Protein AF-A0A914RJF6-F1 (afdb_monomer_lite)

InterPro domains:
  IPR000718 Peptidase M13 [PS51885] (1-70)
  IPR008753 Peptidase M13, N-terminal domain [PF05649] (1-41)
  IPR024079 Metallopeptidase, catalytic domain superfamily [G3DSA:3.40.390.10] (1-41)
  IPR042089 Peptidase M13, domain 2 [G3DSA:1.10.1380.10] (42-59)

Structure (mmCIF, N/CA/C/O backbone):
data_AF-A0A914RJF6-F1
#
_entry.id   AF-A0A914RJF6-F1
#
loop_
_atom_site.group_PDB
_atom_site.id
_atom_site.type_symbol
_atom_site.label_atom_id
_atom_site.label_alt_id
_atom_site.label_comp_id
_atom_site.label_asym_id
_atom_site.label_entity_id
_atom_site.label_seq_id
_atom_site.pdbx_PDB_ins_code
_atom_site.Cartn_x
_atom_site.Cartn_y
_atom_site.Cartn_z
_atom_site.occupancy
_atom_site.B_iso_or_equiv
_atom_site.auth_seq_id
_atom_site.auth_comp_id
_atom_site.auth_asym_id
_atom_site.auth_atom_id
_atom_site.pdbx_PDB_model_num
ATOM 1 N N . MET A 1 1 ? -9.151 -8.485 -6.915 1.00 83.31 1 MET A N 1
ATOM 2 C CA . MET A 1 1 ? -9.422 -7.119 -7.426 1.00 83.31 1 MET A CA 1
ATOM 3 C C . MET A 1 1 ? -8.261 -6.163 -7.166 1.00 83.31 1 MET A C 1
ATOM 5 O O . MET A 1 1 ? -7.628 -5.744 -8.124 1.00 83.31 1 MET A O 1
ATOM 9 N N . ILE A 1 2 ? -7.949 -5.798 -5.912 1.00 86.56 2 ILE A N 1
ATOM 10 C CA . ILE A 1 2 ? -6.817 -4.886 -5.631 1.00 86.56 2 ILE A CA 1
ATOM 11 C C . ILE A 1 2 ? -5.468 -5.544 -5.947 1.00 86.56 2 ILE A C 1
ATOM 13 O O . ILE A 1 2 ? -4.591 -4.905 -6.522 1.00 86.56 2 ILE A O 1
ATOM 17 N N . ASP A 1 3 ? -5.327 -6.840 -5.683 1.00 86.88 3 ASP A N 1
ATOM 18 C CA . ASP A 1 3 ? -4.119 -7.583 -6.059 1.00 86.88 3 ASP A CA 1
ATOM 19 C C . ASP A 1 3 ? -3.910 -7.648 -7.579 1.00 86.88 3 ASP A C 1
ATOM 21 O O . ASP A 1 3 ? -2.773 -7.584 -8.055 1.00 86.88 3 ASP A O 1
ATOM 25 N N . ASP A 1 4 ? -5.002 -7.702 -8.347 1.00 89.50 4 ASP A N 1
ATOM 26 C CA . ASP A 1 4 ? -4.967 -7.675 -9.812 1.00 89.50 4 ASP A CA 1
ATOM 27 C C . ASP A 1 4 ? -4.499 -6.304 -10.314 1.00 89.50 4 ASP A C 1
ATOM 29 O O . ASP A 1 4 ? -3.659 -6.228 -11.209 1.00 89.50 4 ASP A O 1
ATOM 33 N N . LEU A 1 5 ? -4.963 -5.218 -9.681 1.00 90.00 5 LEU A N 1
ATOM 34 C CA . LEU A 1 5 ? -4.509 -3.852 -9.958 1.00 90.00 5 LEU A CA 1
ATOM 35 C C . LEU A 1 5 ? -3.008 -3.692 -9.669 1.00 90.00 5 LEU A C 1
ATOM 37 O O . LEU A 1 5 ? -2.263 -3.194 -10.514 1.00 90.00 5 LEU A O 1
ATOM 41 N N . HIS A 1 6 ? -2.545 -4.149 -8.502 1.00 90.06 6 HIS A N 1
ATOM 42 C CA . HIS A 1 6 ? -1.122 -4.119 -8.149 1.00 90.06 6 HIS A CA 1
ATOM 43 C C . HIS A 1 6 ? -0.278 -4.938 -9.124 1.00 90.06 6 HIS A C 1
ATOM 45 O O . HIS A 1 6 ? 0.839 -4.555 -9.468 1.00 90.06 6 HIS A O 1
ATOM 51 N N . THR A 1 7 ? -0.808 -6.065 -9.596 1.00 91.25 7 THR A N 1
ATOM 52 C CA . THR A 1 7 ? -0.138 -6.907 -10.589 1.00 91.25 7 THR A CA 1
ATOM 53 C C . THR A 1 7 ? -0.055 -6.208 -11.940 1.00 91.25 7 THR A C 1
ATOM 55 O O . THR A 1 7 ? 1.041 -6.101 -12.484 1.00 91.25 7 THR A O 1
ATOM 58 N N . ALA A 1 8 ? -1.155 -5.635 -12.429 1.00 93.19 8 ALA A N 1
ATOM 59 C CA . ALA A 1 8 ? -1.176 -4.865 -13.669 1.00 93.19 8 ALA A CA 1
ATOM 60 C C . ALA A 1 8 ? -0.206 -3.670 -13.628 1.00 93.19 8 ALA A C 1
ATOM 62 O O . ALA A 1 8 ? 0.530 -3.433 -14.586 1.00 93.19 8 ALA A O 1
ATOM 63 N N . PHE A 1 9 ? -0.135 -2.957 -12.499 1.00 90.88 9 PHE A N 1
ATOM 64 C CA . PHE A 1 9 ? 0.822 -1.867 -12.304 1.00 90.88 9 PHE A CA 1
ATOM 65 C C . PHE A 1 9 ? 2.277 -2.349 -12.397 1.00 90.88 9 PHE A C 1
ATOM 67 O O . PHE A 1 9 ? 3.089 -1.741 -13.095 1.00 90.88 9 PHE A O 1
ATOM 74 N N . ARG A 1 10 ? 2.620 -3.461 -11.734 1.00 92.88 10 ARG A N 1
ATOM 75 C CA . ARG A 1 10 ? 3.976 -4.033 -11.794 1.00 92.88 10 ARG A CA 1
ATOM 76 C C . ARG A 1 10 ? 4.355 -4.465 -13.210 1.00 92.88 10 ARG A C 1
ATOM 78 O O . ARG A 1 10 ? 5.486 -4.215 -13.620 1.00 92.88 10 ARG A O 1
ATOM 85 N N . GLU A 1 11 ? 3.429 -5.064 -13.955 1.00 93.81 11 GLU A N 1
ATOM 86 C CA . GLU A 1 11 ? 3.649 -5.442 -15.357 1.00 93.81 11 GLU A CA 1
ATOM 87 C C . GLU A 1 11 ? 3.870 -4.218 -16.254 1.00 93.81 11 GLU A C 1
ATOM 89 O O . GLU A 1 11 ? 4.802 -4.194 -17.057 1.00 93.81 11 GLU A O 1
ATOM 94 N N . MET A 1 12 ? 3.095 -3.150 -16.054 1.00 93.88 12 MET A N 1
ATOM 95 C CA . MET A 1 12 ? 3.291 -1.882 -16.762 1.00 93.88 12 MET A CA 1
ATOM 96 C C . MET A 1 12 ? 4.681 -1.284 -16.494 1.00 93.88 12 MET A C 1
ATOM 98 O O . MET A 1 12 ? 5.353 -0.832 -17.419 1.00 93.88 12 MET A O 1
ATOM 102 N N . VAL A 1 13 ? 5.145 -1.310 -15.240 1.00 93.50 13 VAL A N 1
ATOM 103 C CA . VAL A 1 13 ? 6.484 -0.818 -14.870 1.00 93.50 13 VAL A CA 1
ATOM 104 C C . VAL A 1 13 ? 7.593 -1.691 -15.467 1.00 93.50 13 VAL A C 1
ATOM 106 O O . VAL A 1 13 ? 8.607 -1.163 -15.925 1.00 93.50 13 VAL A O 1
ATOM 109 N N . ARG A 1 14 ? 7.416 -3.018 -15.506 1.00 92.31 14 ARG A N 1
ATOM 110 C CA . ARG A 1 14 ? 8.382 -3.948 -16.119 1.00 92.31 14 ARG A CA 1
ATOM 111 C C . ARG A 1 14 ? 8.560 -3.676 -17.612 1.00 92.31 14 ARG A C 1
ATOM 113 O O . ARG A 1 14 ? 9.699 -3.546 -18.067 1.00 92.31 14 ARG A O 1
ATOM 120 N N . ASN A 1 15 ? 7.450 -3.501 -18.323 1.00 93.69 15 ASN A N 1
ATOM 121 C CA . ASN A 1 15 ? 7.406 -3.327 -19.779 1.00 93.69 15 ASN A CA 1
ATOM 122 C C . ASN A 1 15 ? 7.647 -1.879 -20.243 1.00 93.69 15 ASN A C 1
ATOM 124 O O . ASN A 1 15 ? 7.557 -1.586 -21.428 1.00 93.69 15 ASN A O 1
ATOM 128 N N . SER A 1 16 ? 7.931 -0.958 -19.322 1.00 91.38 16 SER A N 1
ATOM 129 C CA . SER A 1 16 ? 8.179 0.446 -19.644 1.00 91.38 16 SER A CA 1
ATOM 130 C C . SER A 1 16 ? 9.574 0.660 -20.241 1.00 91.38 16 SER A C 1
ATOM 132 O O . SER A 1 16 ? 10.570 0.474 -19.550 1.00 91.38 16 SER A O 1
ATOM 134 N N . ASP A 1 17 ? 9.682 1.112 -21.486 1.00 92.06 17 ASP A N 1
ATOM 135 C CA . ASP A 1 17 ? 10.990 1.360 -22.119 1.00 92.06 17 ASP A CA 1
ATOM 136 C C . ASP A 1 17 ? 11.648 2.682 -21.690 1.00 92.06 17 ASP A C 1
ATOM 138 O O . ASP A 1 17 ? 12.848 2.873 -21.867 1.00 92.06 17 ASP A O 1
ATOM 142 N N . TRP A 1 18 ? 10.884 3.602 -21.093 1.00 93.69 18 TRP A N 1
ATOM 143 C CA . TRP A 1 18 ? 11.382 4.927 -20.707 1.00 93.69 18 TRP A CA 1
ATOM 144 C C . TRP A 1 18 ? 12.070 4.948 -19.331 1.00 93.69 18 TRP A C 1
ATOM 146 O O . TRP A 1 18 ? 12.694 5.945 -18.969 1.00 93.69 18 TRP A O 1
ATOM 156 N N . MET A 1 19 ? 11.960 3.867 -18.550 1.00 92.50 19 MET A N 1
ATOM 157 C CA . MET A 1 19 ? 12.550 3.758 -17.213 1.00 92.50 19 MET A CA 1
ATOM 158 C C . MET A 1 19 ? 13.824 2.915 -17.227 1.00 92.50 19 MET A C 1
ATOM 160 O O . MET A 1 19 ? 13.827 1.789 -17.720 1.00 92.50 19 MET A O 1
ATOM 164 N N . ASP A 1 20 ? 14.877 3.411 -16.575 1.00 93.50 20 ASP A N 1
ATOM 165 C CA . ASP A 1 20 ? 16.061 2.599 -16.297 1.00 93.50 20 ASP A CA 1
ATOM 166 C C . ASP A 1 20 ? 15.729 1.422 -15.366 1.00 93.50 20 ASP A C 1
ATOM 168 O O . ASP A 1 20 ? 14.850 1.503 -14.497 1.00 93.50 20 ASP A O 1
ATOM 172 N N . ASN A 1 21 ? 16.471 0.326 -15.518 1.00 93.06 21 ASN A N 1
ATOM 173 C CA . ASN A 1 21 ? 16.237 -0.913 -14.788 1.00 93.06 21 ASN A CA 1
ATOM 174 C C . ASN A 1 21 ? 16.329 -0.731 -13.260 1.00 93.06 21 ASN A C 1
ATOM 176 O O . ASN A 1 21 ? 15.563 -1.343 -12.510 1.00 93.06 21 ASN A O 1
ATOM 180 N N . ARG A 1 22 ? 17.201 0.168 -12.780 1.00 93.62 22 ARG A N 1
ATOM 181 C CA . ARG A 1 22 ? 17.295 0.507 -11.353 1.00 93.62 22 ARG A CA 1
ATOM 182 C C . ARG A 1 22 ? 16.012 1.163 -10.848 1.00 93.62 22 ARG A C 1
ATOM 184 O O . ARG A 1 22 ? 15.506 0.805 -9.784 1.00 93.62 22 ARG A O 1
ATOM 191 N N . THR A 1 23 ? 15.467 2.102 -11.613 1.00 93.31 23 THR A N 1
ATOM 192 C CA . THR A 1 23 ? 14.238 2.825 -11.261 1.00 93.31 23 THR A CA 1
ATOM 193 C C . THR A 1 23 ? 13.024 1.897 -11.300 1.00 93.31 23 THR A C 1
ATOM 195 O O . THR A 1 23 ? 12.176 1.971 -10.410 1.00 93.31 23 THR A O 1
ATOM 198 N N . LYS A 1 24 ? 12.969 0.965 -12.265 1.00 94.00 24 LYS A N 1
ATOM 199 C CA . LYS A 1 24 ? 11.941 -0.090 -12.313 1.00 94.00 24 LYS A CA 1
ATOM 200 C C . LYS A 1 24 ? 11.945 -0.941 -11.048 1.00 94.00 24 LYS A C 1
ATOM 202 O O . LYS A 1 24 ? 10.889 -1.174 -10.466 1.00 94.00 24 LYS A O 1
ATOM 207 N N . HIS A 1 25 ? 13.123 -1.371 -10.597 1.00 93.88 25 HIS A N 1
ATOM 208 C CA . HIS A 1 25 ? 13.246 -2.183 -9.390 1.00 93.88 25 HIS A CA 1
ATOM 209 C C . HIS A 1 25 ? 12.711 -1.447 -8.152 1.00 93.88 25 HIS A C 1
ATOM 211 O O . HIS A 1 25 ? 11.878 -1.988 -7.429 1.00 93.88 25 HIS A O 1
ATOM 217 N N . ILE A 1 26 ? 13.096 -0.180 -7.965 1.00 94.50 26 ILE A N 1
ATOM 218 C CA . ILE A 1 26 ? 12.615 0.649 -6.847 1.00 94.50 26 ILE A CA 1
ATOM 219 C C . ILE A 1 26 ? 11.093 0.833 -6.903 1.00 94.50 26 ILE A C 1
ATOM 221 O O . ILE A 1 26 ? 10.422 0.741 -5.877 1.00 94.50 26 ILE A O 1
ATOM 225 N N . ALA A 1 27 ? 10.530 1.074 -8.088 1.00 91.69 27 ALA A N 1
ATOM 226 C CA . ALA A 1 27 ? 9.088 1.231 -8.259 1.00 91.69 27 ALA A CA 1
ATOM 227 C C . ALA A 1 27 ? 8.314 -0.059 -7.924 1.00 91.69 27 ALA A C 1
ATOM 229 O O . ALA A 1 27 ? 7.256 0.007 -7.297 1.00 91.69 27 ALA A O 1
ATOM 230 N N . ILE A 1 28 ? 8.855 -1.230 -8.278 1.00 92.88 28 ILE A N 1
ATOM 231 C CA . ILE A 1 28 ? 8.268 -2.531 -7.927 1.00 92.88 28 ILE A CA 1
ATOM 232 C C . ILE A 1 28 ? 8.329 -2.771 -6.416 1.00 92.88 28 ILE A C 1
ATOM 234 O O . ILE A 1 28 ? 7.323 -3.163 -5.828 1.00 92.88 28 ILE A O 1
ATOM 238 N N . GLU A 1 29 ? 9.471 -2.515 -5.775 1.00 93.19 29 GLU A N 1
ATOM 239 C CA . GLU A 1 29 ? 9.609 -2.667 -4.321 1.00 93.19 29 GLU A CA 1
ATOM 240 C C . GLU A 1 29 ? 8.677 -1.712 -3.568 1.00 93.19 29 GLU A C 1
ATOM 242 O O . GLU A 1 29 ? 7.982 -2.118 -2.637 1.00 93.19 29 GLU A O 1
ATOM 247 N N . LYS A 1 30 ? 8.557 -0.465 -4.041 1.00 91.69 30 LYS A N 1
ATOM 248 C CA . LYS A 1 30 ? 7.598 0.496 -3.493 1.00 91.69 30 LYS A CA 1
ATOM 249 C C . LYS A 1 30 ? 6.159 0.004 -3.637 1.00 91.69 30 LYS A C 1
ATOM 251 O O . LYS A 1 30 ? 5.404 0.109 -2.680 1.00 91.69 30 LYS A O 1
ATOM 256 N N . SER A 1 31 ? 5.792 -0.564 -4.788 1.00 90.38 31 SER A N 1
ATOM 257 C CA . SER A 1 31 ? 4.461 -1.148 -5.005 1.00 90.38 31 SER A CA 1
ATOM 258 C C . SER A 1 31 ? 4.176 -2.319 -4.061 1.00 90.38 31 SER A C 1
ATOM 260 O O . SER A 1 31 ? 3.066 -2.414 -3.549 1.00 90.38 31 SER A O 1
ATOM 262 N N . LYS A 1 32 ? 5.160 -3.182 -3.777 1.00 87.12 32 LYS A N 1
ATOM 263 C CA . LYS A 1 32 ? 4.999 -4.281 -2.805 1.00 87.12 32 LYS A CA 1
ATOM 264 C C . LYS A 1 32 ? 4.787 -3.785 -1.374 1.00 87.12 32 LYS A C 1
ATOM 266 O O . LYS A 1 32 ? 4.096 -4.443 -0.607 1.00 87.12 32 LYS A O 1
ATOM 271 N N . ALA A 1 33 ? 5.379 -2.647 -1.018 1.00 88.88 33 ALA A N 1
ATOM 272 C CA . ALA A 1 33 ? 5.255 -2.051 0.310 1.00 88.88 33 ALA A CA 1
ATOM 273 C C . ALA A 1 33 ? 3.953 -1.249 0.515 1.00 88.88 33 ALA A C 1
ATOM 275 O O . ALA A 1 33 ? 3.686 -0.794 1.628 1.00 88.88 33 ALA A O 1
ATOM 276 N N . MET A 1 34 ? 3.147 -1.039 -0.532 1.00 85.44 34 MET A N 1
ATOM 277 C CA . MET A 1 34 ? 1.882 -0.311 -0.420 1.00 85.44 34 MET A CA 1
ATOM 278 C C . MET A 1 34 ? 0.850 -1.137 0.351 1.00 85.44 34 MET A C 1
ATOM 280 O O . MET A 1 34 ? 0.351 -2.149 -0.137 1.00 85.44 34 MET A O 1
ATOM 284 N N . GLN A 1 35 ? 0.487 -0.668 1.544 1.00 78.75 35 GLN A N 1
ATOM 285 C CA . GLN A 1 35 ? -0.623 -1.230 2.308 1.00 78.75 35 GLN A CA 1
ATOM 286 C C . GLN A 1 35 ? -1.951 -0.771 1.700 1.00 78.75 35 GLN A C 1
ATOM 288 O O . GLN A 1 35 ? -2.137 0.410 1.405 1.00 78.75 35 GLN A O 1
ATOM 293 N N . SER A 1 36 ? -2.873 -1.711 1.501 1.00 77.06 36 SER A N 1
ATOM 294 C CA . SER A 1 36 ? -4.205 -1.420 0.968 1.00 77.06 36 SER A CA 1
ATOM 295 C C . SER A 1 36 ? -5.190 -1.307 2.128 1.00 77.06 36 SER A C 1
ATOM 297 O O . SER A 1 36 ? -5.604 -2.318 2.684 1.00 77.06 36 SER A O 1
ATOM 299 N N . LEU A 1 37 ? -5.546 -0.079 2.503 1.00 77.06 37 LEU A N 1
ATOM 300 C CA . LEU A 1 37 ? -6.584 0.202 3.498 1.00 77.06 37 LEU A CA 1
ATOM 301 C C . LEU A 1 37 ? -7.932 0.287 2.767 1.00 77.06 37 LEU A C 1
ATOM 303 O O . LEU A 1 37 ? -8.137 1.203 1.971 1.00 77.06 37 LEU A O 1
ATOM 307 N N . ILE A 1 38 ? -8.820 -0.689 2.975 1.00 78.50 38 ILE A N 1
ATOM 308 C CA . ILE A 1 38 ? -10.092 -0.808 2.242 1.00 78.50 38 ILE A CA 1
ATOM 309 C C . ILE A 1 38 ? -11.261 -0.617 3.204 1.0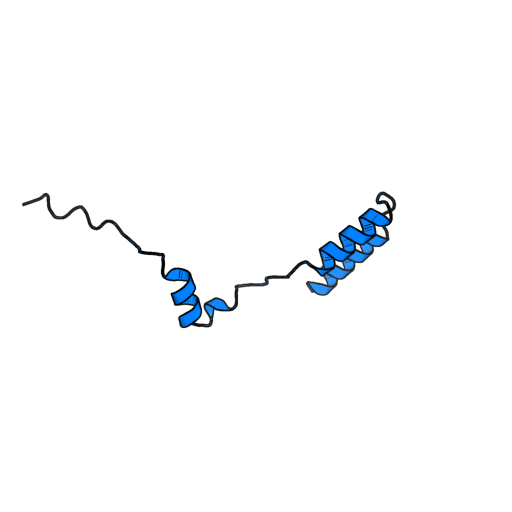0 78.50 38 ILE A C 1
ATOM 311 O O . ILE A 1 38 ? -11.362 -1.315 4.206 1.00 78.50 38 ILE A O 1
ATOM 315 N N . GLY A 1 39 ? -12.185 0.278 2.853 1.00 84.44 39 GLY A N 1
ATOM 316 C CA . GLY A 1 39 ? -13.399 0.515 3.628 1.00 84.44 39 GLY A CA 1
ATOM 317 C C . GLY A 1 39 ? -13.128 1.422 4.818 1.00 84.44 39 GLY A C 1
ATOM 318 O O . GLY A 1 39 ? -13.080 2.640 4.665 1.00 84.44 39 GLY A O 1
ATOM 319 N N . TYR A 1 40 ? -12.967 0.829 5.991 1.00 83.69 40 TYR A N 1
ATOM 320 C CA . TYR A 1 40 ? -12.791 1.542 7.247 1.00 83.69 40 TYR A CA 1
ATOM 321 C C . TYR A 1 40 ? -11.786 0.803 8.134 1.00 83.69 40 TYR A C 1
ATOM 323 O O . TYR A 1 40 ? -11.609 -0.405 7.986 1.00 83.69 40 TYR A O 1
ATOM 331 N N . PRO A 1 41 ? -11.081 1.526 9.013 1.00 84.44 41 PRO A N 1
ATOM 332 C CA . PRO A 1 41 ? -10.049 0.932 9.845 1.00 84.44 41 PRO A CA 1
ATOM 333 C C . PRO A 1 41 ? -10.658 0.034 10.927 1.00 84.44 41 PRO A C 1
ATOM 335 O O . PRO A 1 41 ? -11.707 0.351 11.481 1.00 84.44 41 PRO A O 1
ATOM 338 N N . ASP A 1 42 ? -9.975 -1.059 11.259 1.00 83.06 42 ASP A N 1
ATOM 339 C CA . ASP A 1 42 ? -10.515 -2.099 12.147 1.00 83.06 42 ASP A CA 1
ATOM 340 C C . ASP A 1 42 ? -10.763 -1.621 13.587 1.00 83.06 42 ASP A C 1
ATOM 342 O O . ASP A 1 42 ? -11.613 -2.179 14.283 1.00 83.06 42 ASP A O 1
ATOM 346 N N . PHE A 1 43 ? -10.087 -0.552 14.025 1.00 82.94 43 PHE A N 1
ATOM 347 C CA . PHE A 1 43 ? -10.213 -0.036 15.392 1.00 82.94 43 PHE A CA 1
ATOM 348 C C . PHE A 1 43 ? -11.634 0.431 15.739 1.00 82.94 43 PHE A C 1
ATOM 350 O O . PHE A 1 43 ? -11.976 0.541 16.913 1.00 82.94 43 PHE A O 1
ATOM 357 N N . ILE A 1 44 ? -12.487 0.681 14.736 1.00 85.56 44 ILE A N 1
ATOM 358 C CA . ILE A 1 44 ? -13.873 1.101 14.972 1.00 85.56 44 ILE A CA 1
ATOM 359 C C . ILE A 1 44 ? -14.775 -0.031 15.475 1.00 85.56 44 ILE A C 1
ATOM 361 O O . ILE A 1 44 ? -15.882 0.241 15.928 1.00 85.56 44 ILE A O 1
ATOM 365 N N . TYR A 1 45 ? -14.344 -1.292 15.378 1.00 86.12 45 TYR A N 1
ATOM 366 C CA . TYR A 1 45 ? -15.104 -2.435 15.895 1.00 86.12 45 TYR A CA 1
ATOM 367 C C . TYR A 1 45 ? -14.895 -2.680 17.393 1.00 86.12 45 TYR A C 1
ATOM 369 O O . TYR A 1 45 ? -15.603 -3.498 17.979 1.00 86.12 45 TYR A O 1
ATOM 377 N N . SER A 1 46 ? -13.904 -2.029 18.002 1.00 88.88 46 SER A N 1
ATOM 378 C CA . SER A 1 46 ? -13.561 -2.191 19.410 1.00 88.88 46 SER A CA 1
ATOM 379 C C . SER A 1 46 ? -13.869 -0.901 20.152 1.00 88.88 46 SER A C 1
ATOM 381 O O . SER A 1 46 ? -13.154 0.084 19.988 1.00 88.88 46 SER A O 1
ATOM 383 N N . ASP A 1 47 ? -14.889 -0.925 21.013 1.00 86.50 47 ASP A N 1
ATOM 384 C CA . ASP A 1 47 ? -15.280 0.235 21.829 1.00 86.50 47 ASP A CA 1
ATOM 385 C C . ASP A 1 47 ? -14.085 0.808 22.605 1.00 86.50 47 ASP A C 1
ATOM 387 O O . ASP A 1 47 ? -13.898 2.015 22.672 1.00 86.50 47 ASP A O 1
ATOM 391 N N . LYS A 1 48 ? -13.201 -0.062 23.111 1.00 89.38 48 LYS A N 1
ATOM 392 C CA . LYS A 1 48 ? -11.989 0.354 23.824 1.00 89.38 48 LYS A CA 1
ATOM 393 C C . LYS A 1 48 ? -10.990 1.080 22.919 1.00 89.38 48 LYS A C 1
ATOM 395 O O . LYS A 1 48 ? -10.427 2.085 23.337 1.00 89.38 48 LYS A O 1
ATOM 400 N N . GLU A 1 49 ? -10.721 0.556 21.722 1.00 87.81 49 GLU A N 1
ATOM 401 C CA . GLU A 1 49 ? -9.764 1.185 20.795 1.00 87.81 49 GLU A CA 1
ATOM 402 C C . GLU A 1 49 ? -10.321 2.490 20.227 1.00 87.81 49 GLU A C 1
ATOM 404 O O . GLU A 1 49 ? -9.582 3.457 20.045 1.00 87.81 49 GLU A O 1
ATOM 409 N N . LEU A 1 50 ? -11.633 2.528 20.004 1.00 87.88 50 LEU A N 1
ATOM 410 C CA . LEU A 1 50 ? -12.356 3.716 19.592 1.00 87.88 50 LEU A CA 1
ATOM 411 C C . LEU A 1 50 ? -12.306 4.802 20.677 1.00 87.88 50 LEU A C 1
ATOM 413 O O . LEU A 1 50 ? -11.939 5.940 20.383 1.00 87.88 50 LEU A O 1
ATOM 417 N N . ASP A 1 51 ? -12.601 4.445 21.928 1.00 86.56 51 ASP A N 1
ATOM 418 C CA . ASP A 1 51 ? -12.519 5.354 23.074 1.00 86.56 51 ASP A CA 1
ATOM 419 C C . ASP A 1 51 ? -11.084 5.853 23.285 1.00 86.56 51 ASP A C 1
ATOM 421 O O . ASP A 1 51 ? -10.865 7.049 23.473 1.00 86.56 51 ASP A O 1
ATOM 425 N N . ASP A 1 52 ? -10.089 4.963 23.203 1.00 89.00 52 ASP A N 1
ATOM 426 C CA . ASP A 1 52 ? -8.673 5.322 23.313 1.00 89.00 52 ASP A CA 1
ATOM 427 C C . ASP A 1 52 ? -8.238 6.302 22.206 1.00 89.00 52 ASP A C 1
ATOM 429 O O . ASP A 1 52 ? -7.495 7.244 22.487 1.00 89.00 52 ASP A O 1
ATOM 433 N N . TYR A 1 53 ? -8.725 6.132 20.971 1.00 87.19 53 TYR A N 1
ATOM 434 C CA . TYR A 1 53 ? -8.434 7.029 19.847 1.00 87.19 53 TYR A CA 1
ATOM 435 C C . TYR A 1 53 ? -9.022 8.437 20.043 1.00 87.19 53 TYR A C 1
ATOM 437 O O . TYR A 1 53 ? -8.392 9.430 19.673 1.00 87.19 53 TYR A O 1
ATOM 445 N N . TYR A 1 54 ? -10.208 8.544 20.649 1.00 88.00 54 TYR A N 1
ATOM 446 C CA . TYR A 1 54 ? -10.915 9.816 20.852 1.00 88.00 54 TYR A CA 1
ATOM 447 C C . TYR A 1 54 ? -10.745 10.434 22.250 1.00 88.00 54 TYR A C 1
ATOM 449 O O . TYR A 1 54 ? -11.329 11.484 22.519 1.00 88.00 54 TYR A O 1
ATOM 457 N N . LYS A 1 55 ? -9.911 9.858 23.124 1.00 86.31 55 LYS A N 1
ATOM 458 C CA . LYS A 1 55 ? -9.713 10.310 24.518 1.00 86.31 55 LYS A CA 1
ATOM 459 C C . LYS A 1 55 ? -9.390 11.794 24.687 1.00 86.31 55 LYS A C 1
ATOM 461 O O . LYS A 1 55 ? -9.856 12.420 25.634 1.00 86.31 55 LYS A O 1
ATOM 466 N N . GLU A 1 56 ? -8.610 12.359 23.773 1.00 81.12 56 GLU A N 1
ATOM 467 C CA . GLU A 1 56 ? -8.161 13.757 23.846 1.00 81.12 56 GLU A CA 1
ATOM 468 C C . GLU A 1 56 ? -9.165 14.744 23.222 1.00 81.12 56 GLU A C 1
ATOM 470 O O . GLU A 1 56 ? -8.977 15.963 23.266 1.00 81.12 56 GLU A O 1
ATOM 475 N N . VAL A 1 57 ? -10.260 14.242 22.643 1.00 81.50 57 VAL A N 1
ATOM 476 C CA . VAL A 1 57 ? -11.306 15.073 22.046 1.00 81.50 57 VAL A CA 1
ATOM 477 C C . VAL A 1 57 ? -12.312 15.476 23.124 1.00 81.50 57 VAL A C 1
ATOM 479 O O . VAL A 1 57 ? -13.378 14.890 23.286 1.00 81.50 57 VAL A O 1
ATOM 482 N N . CYS A 1 58 ? -11.993 16.537 23.865 1.00 65.62 58 CYS A N 1
ATOM 483 C CA . CYS A 1 58 ? -12.978 17.237 24.688 1.00 65.62 58 CYS A CA 1
ATOM 484 C C . CYS A 1 58 ? -13.870 18.121 23.801 1.00 65.62 58 CYS A C 1
ATOM 486 O O . CYS A 1 58 ? -13.457 19.206 23.386 1.00 65.62 58 CYS A O 1
ATOM 488 N N . PHE A 1 59 ? -15.116 17.706 23.551 1.00 64.25 59 PHE A N 1
ATOM 489 C CA . PHE A 1 59 ? -16.138 18.575 22.956 1.00 64.25 59 PHE A CA 1
ATOM 490 C C . PHE A 1 59 ? -16.521 19.691 23.940 1.00 64.25 59 PHE A C 1
ATOM 492 O O . PHE A 1 59 ? -17.507 19.611 24.668 1.00 64.25 59 PHE A O 1
ATOM 499 N N . GLN A 1 60 ? -15.741 20.771 23.962 1.00 60.72 60 GLN A N 1
ATOM 500 C CA . GLN A 1 60 ? -16.150 22.035 24.569 1.00 60.72 60 GLN A CA 1
ATOM 501 C C . GLN A 1 60 ? -17.115 22.737 23.603 1.00 60.72 60 GLN A C 1
ATOM 503 O O . GLN A 1 60 ? -16.773 23.727 22.956 1.00 60.72 60 GLN A O 1
ATOM 508 N N . GLN A 1 61 ? -18.337 22.206 23.479 1.00 57.31 61 GLN A N 1
ATOM 509 C CA . GLN A 1 61 ? -19.439 22.975 22.912 1.00 57.31 61 GLN A CA 1
ATOM 510 C C . GLN A 1 61 ? -19.758 24.070 23.931 1.00 57.31 61 GLN A C 1
ATOM 512 O O . GLN A 1 61 ? -20.304 23.827 25.005 1.00 57.31 61 GLN A O 1
ATOM 517 N N . PHE A 1 62 ? -19.307 25.269 23.596 1.00 53.12 62 PHE A N 1
ATOM 518 C CA . PHE A 1 62 ? -19.362 26.488 24.383 1.00 53.12 62 PHE A CA 1
ATOM 519 C C . PHE A 1 62 ? -20.806 26.797 24.820 1.00 53.12 62 PHE A C 1
ATOM 521 O O . PHE A 1 62 ? -21.548 27.494 24.134 1.00 53.12 62 PHE A O 1
ATOM 528 N N . LEU A 1 63 ? -21.215 26.303 25.990 1.00 53.94 63 LEU A N 1
ATOM 529 C CA . LEU A 1 63 ? -22.440 26.723 26.672 1.00 53.94 63 LEU A CA 1
ATOM 530 C C . LEU A 1 63 ? -22.147 28.039 27.416 1.00 53.94 63 LEU A C 1
ATOM 532 O O . LEU A 1 63 ? -22.200 28.133 28.636 1.00 53.94 63 LEU A O 1
ATOM 536 N N . ARG A 1 64 ? -21.770 29.075 26.659 1.00 55.69 64 ARG A N 1
ATOM 537 C CA . ARG A 1 64 ? -21.805 30.469 27.113 1.00 55.69 64 ARG A CA 1
ATOM 538 C C . ARG A 1 64 ? -22.746 31.223 26.194 1.00 55.69 64 ARG A C 1
ATOM 540 O O . ARG A 1 64 ? -22.308 31.701 25.162 1.00 55.69 64 ARG A O 1
ATOM 547 N N . ILE A 1 65 ? -24.010 31.291 26.586 1.00 54.66 65 ILE A N 1
ATOM 548 C CA . ILE A 1 65 ? -24.884 32.476 26.580 1.00 54.66 65 ILE A CA 1
ATOM 549 C C . ILE A 1 65 ? -26.143 31.999 27.321 1.00 54.66 65 ILE A C 1
ATOM 551 O O . ILE A 1 65 ? -27.082 31.507 26.717 1.00 54.66 65 ILE A O 1
ATOM 555 N N . PHE A 1 66 ? -26.097 31.994 28.655 1.00 48.75 66 PHE A N 1
ATOM 556 C CA . PHE A 1 66 ? -27.303 31.978 29.506 1.00 48.75 66 PHE A CA 1
ATOM 557 C C . PHE A 1 66 ? -27.032 32.540 30.916 1.00 48.75 66 PHE A C 1
ATOM 559 O O . PHE A 1 66 ? -27.768 32.260 31.854 1.00 48.75 66 PHE A O 1
ATOM 566 N N . ILE A 1 67 ? -25.962 33.333 31.088 1.00 52.25 67 ILE A N 1
ATOM 567 C CA . ILE A 1 67 ? -25.649 34.007 32.364 1.00 52.25 67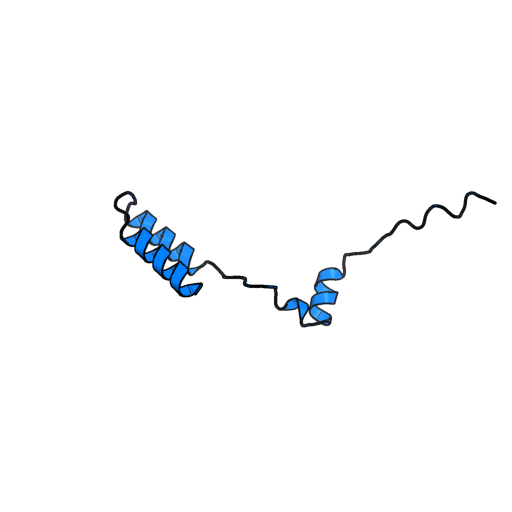 ILE A CA 1
ATOM 568 C C . ILE A 1 67 ? -25.330 35.495 32.125 1.00 52.25 67 ILE A C 1
ATOM 570 O O . ILE A 1 67 ? -24.360 36.014 32.668 1.00 52.25 67 ILE A O 1
ATOM 574 N N . ILE A 1 68 ? -26.083 36.180 31.251 1.00 49.00 68 ILE A N 1
ATO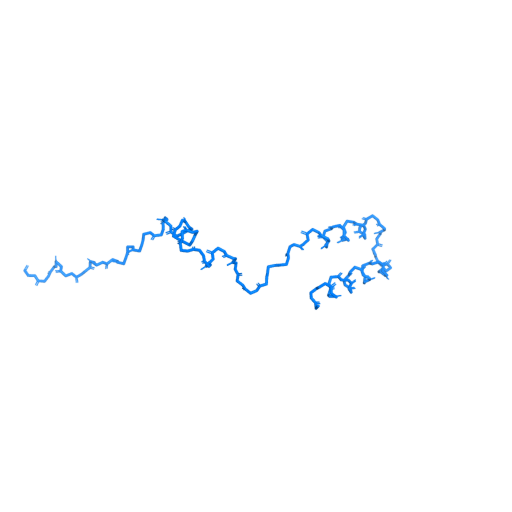M 575 C CA . ILE A 1 68 ? -26.033 37.659 31.156 1.00 49.00 68 ILE A CA 1
ATOM 576 C C . ILE A 1 68 ? -27.441 38.301 31.047 1.00 49.00 68 ILE A C 1
ATOM 578 O O . ILE A 1 68 ? -27.540 39.517 31.001 1.00 49.00 68 ILE A O 1
ATOM 582 N N . ASP A 1 69 ? -28.538 37.532 31.095 1.00 47.56 69 ASP A N 1
ATOM 583 C CA . ASP A 1 69 ? -29.912 38.078 31.046 1.00 47.56 69 ASP A CA 1
ATOM 584 C C . ASP A 1 69 ? -30.692 37.880 32.363 1.00 47.56 69 ASP A C 1
ATOM 586 O O . ASP A 1 69 ? -31.808 37.359 32.347 1.00 47.56 69 ASP A O 1
ATOM 590 N N . SER A 1 70 ? -30.128 38.270 33.518 1.00 51.03 70 SER A N 1
ATOM 591 C CA . SER A 1 70 ? -30.924 38.455 34.746 1.00 51.03 70 SER A CA 1
ATOM 592 C C . SER A 1 70 ? -30.308 39.406 35.762 1.00 51.03 70 SER A C 1
ATOM 594 O O . SER A 1 70 ? -29.062 39.478 35.8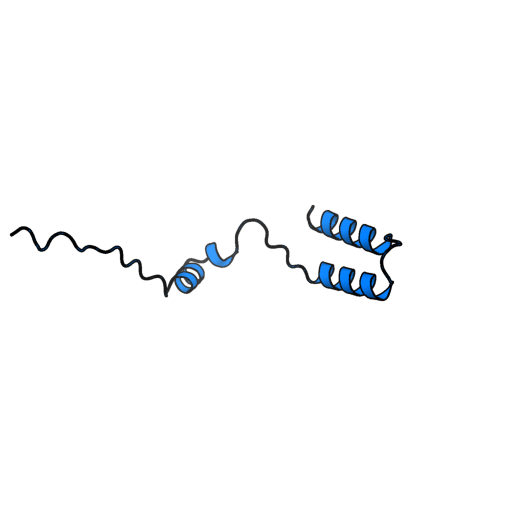40 1.00 51.03 70 SER A O 1
#

Foldseek 3Di:
DVVVVLVVVLVCLVPDPVDDPVRSVVVNVVSVPDDDDPDDDPLVVDPVSVCVVCVVPDPCPPPPDDPPDD

Secondary structure (DSSP, 8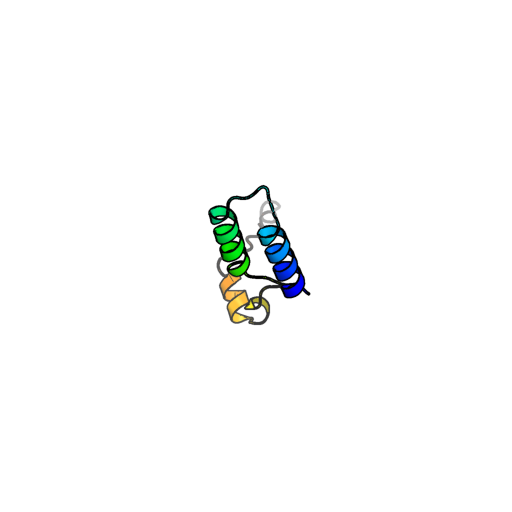-state):
-HHHHHHHHHHHHHT-TTS-HHHHHHHHHHHHT-----SS-GGGG-HHHHHHHHTT--------SSSS--

Organism: Parascaris equorum (NCBI:txid6256)

Sequence (70 aa):
MIDDLHTAFREMVRNSDWMDNRTKHIAIEKSKAMQSLIGYPDFIYSDKELDDYYKEVCFQQFLRIFIIDS

pLDDT: mean 82.34, std 13.97, range [47.56, 94.5]

Radius of gyration: 24.54 Å; chains: 1; bounding box: 48×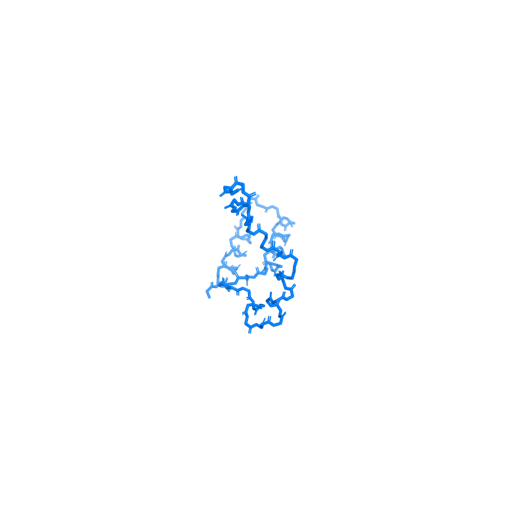46×57 Å